Protein AF-A0A9D5RY29-F1 (afdb_monomer)

Foldseek 3Di:
DDDAQDWDADPNAIWGFNDWDQDPNKIKTFIWGPDPPIDTFIWIQDPVRDIGTDPDPVVVVVVVVVVVVVD

Structure (mmCIF, N/CA/C/O backbone):
data_AF-A0A9D5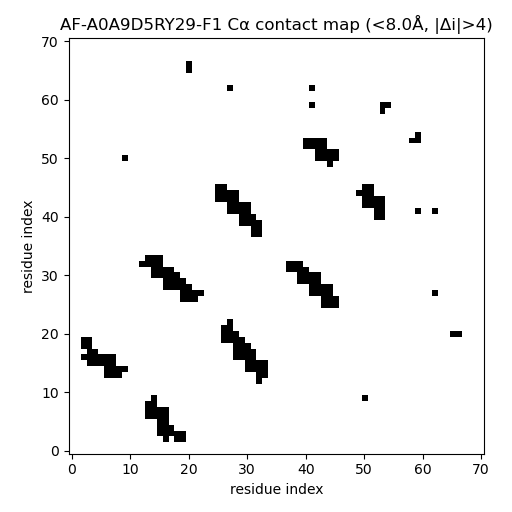RY29-F1
#
_entry.id   AF-A0A9D5RY29-F1
#
loop_
_atom_site.group_PDB
_atom_site.id
_atom_site.type_symbol
_atom_site.label_atom_id
_atom_site.label_alt_id
_atom_site.label_comp_id
_atom_site.label_asym_id
_ato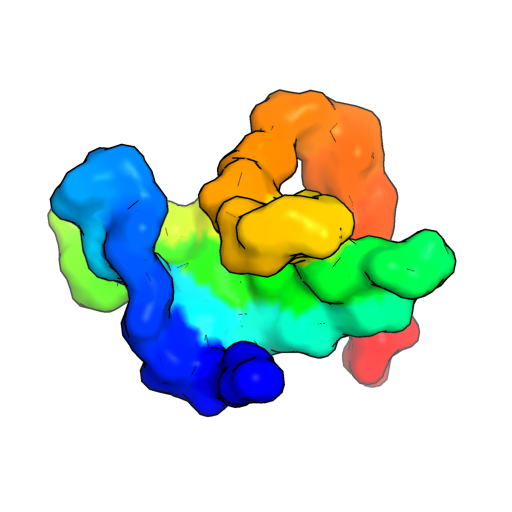m_site.label_entity_id
_atom_site.label_seq_id
_atom_site.pdbx_PDB_ins_code
_atom_site.Cartn_x
_atom_site.Cartn_y
_atom_site.Cartn_z
_atom_site.occupancy
_atom_site.B_iso_or_equiv
_atom_site.auth_seq_id
_atom_site.auth_comp_id
_atom_site.auth_asym_id
_atom_site.auth_atom_id
_atom_site.pdbx_PDB_model_num
ATOM 1 N N . MET A 1 1 ? 7.850 -12.114 -4.902 1.00 77.75 1 MET A N 1
ATOM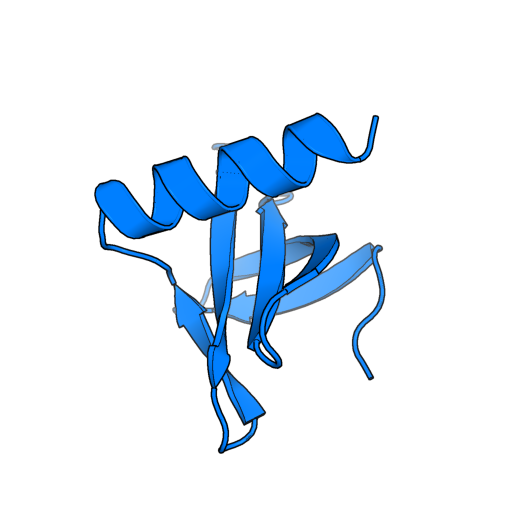 2 C CA . MET A 1 1 ? 7.281 -11.202 -5.914 1.00 77.75 1 MET A CA 1
ATOM 3 C C . MET A 1 1 ? 5.856 -10.971 -5.475 1.00 77.75 1 MET A C 1
ATOM 5 O O . MET A 1 1 ? 5.232 -11.965 -5.145 1.00 77.75 1 MET A O 1
ATOM 9 N N . TYR A 1 2 ? 5.428 -9.719 -5.346 1.00 89.00 2 TYR A N 1
ATOM 10 C CA . TYR A 1 2 ? 4.078 -9.409 -4.878 1.00 89.00 2 TYR A CA 1
ATOM 11 C C . TYR A 1 2 ? 3.122 -9.298 -6.060 1.00 89.00 2 TYR A C 1
ATOM 13 O O . TYR A 1 2 ? 3.540 -8.879 -7.143 1.00 89.00 2 TYR A O 1
ATOM 21 N N . GLU A 1 3 ? 1.854 -9.616 -5.835 1.00 94.00 3 GLU A N 1
ATOM 22 C CA . GLU A 1 3 ? 0.804 -9.563 -6.850 1.00 94.00 3 GLU A CA 1
ATOM 23 C C . GLU A 1 3 ? -0.442 -8.826 -6.342 1.00 94.00 3 GLU A C 1
ATOM 25 O O . GLU A 1 3 ? -0.730 -8.761 -5.145 1.00 94.00 3 GLU A O 1
ATOM 30 N N . ALA A 1 4 ? -1.199 -8.237 -7.269 1.00 93.69 4 ALA A N 1
ATOM 31 C CA . ALA A 1 4 ? -2.489 -7.649 -6.931 1.00 93.69 4 ALA A CA 1
ATOM 32 C C . ALA A 1 4 ? -3.458 -8.748 -6.458 1.00 93.69 4 ALA A C 1
ATOM 34 O O . ALA A 1 4 ? -3.569 -9.805 -7.075 1.00 93.69 4 ALA A O 1
ATOM 35 N N . GLY A 1 5 ? -4.177 -8.481 -5.371 1.00 95.06 5 GLY A N 1
ATOM 36 C CA . GLY A 1 5 ? -5.053 -9.430 -4.685 1.00 95.06 5 GLY A CA 1
ATOM 37 C C . GLY A 1 5 ? -4.398 -10.149 -3.505 1.00 95.06 5 GLY A C 1
ATOM 38 O O . GLY A 1 5 ? -5.118 -10.734 -2.697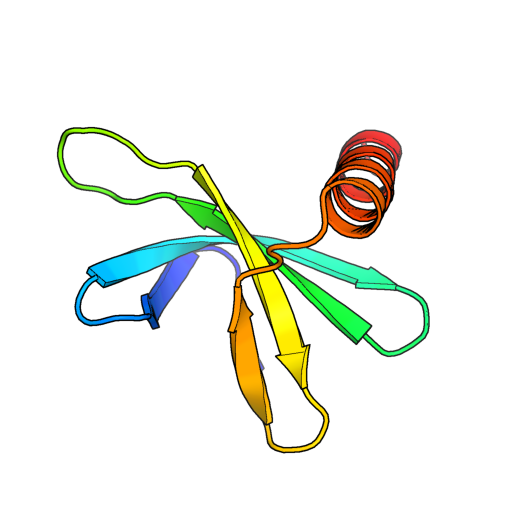 1.00 95.06 5 GLY A O 1
ATOM 39 N N . GLU A 1 6 ? -3.073 -10.080 -3.354 1.00 96.25 6 GLU A N 1
ATOM 40 C CA . GLU A 1 6 ? -2.398 -10.628 -2.176 1.00 96.25 6 GLU A CA 1
ATOM 41 C C . GLU A 1 6 ? -2.727 -9.832 -0.908 1.00 96.25 6 GLU A C 1
ATOM 43 O O . GLU A 1 6 ? -2.963 -8.621 -0.948 1.00 96.25 6 GLU A O 1
ATOM 48 N N . ILE A 1 7 ? -2.723 -10.532 0.229 1.00 95.12 7 ILE A N 1
ATOM 49 C CA . ILE A 1 7 ? -2.909 -9.942 1.555 1.00 95.12 7 ILE A CA 1
ATOM 50 C C . ILE A 1 7 ? -1.541 -9.752 2.203 1.00 95.12 7 ILE A C 1
ATOM 52 O O . ILE A 1 7 ? -0.742 -10.686 2.265 1.00 95.12 7 ILE A O 1
ATOM 56 N N . ILE A 1 8 ? -1.303 -8.554 2.731 1.00 93.56 8 ILE A N 1
ATOM 57 C CA . ILE A 1 8 ? -0.157 -8.235 3.580 1.00 93.56 8 ILE A CA 1
ATOM 58 C C . ILE A 1 8 ? -0.645 -7.702 4.926 1.00 93.56 8 ILE A C 1
ATOM 60 O O . ILE A 1 8 ? -1.618 -6.951 4.990 1.00 93.56 8 ILE A O 1
ATOM 64 N N . THR A 1 9 ? 0.046 -8.064 6.003 1.00 92.25 9 THR A N 1
ATOM 65 C CA . THR A 1 9 ? -0.266 -7.579 7.351 1.00 92.25 9 THR A CA 1
ATOM 66 C C . THR A 1 9 ? 0.703 -6.462 7.719 1.00 92.25 9 THR A C 1
ATOM 68 O O . THR A 1 9 ? 1.911 -6.683 7.786 1.00 92.25 9 THR A O 1
ATOM 71 N N . LEU A 1 10 ? 0.174 -5.263 7.965 1.00 90.12 10 LEU A N 1
ATOM 72 C CA . LEU A 1 10 ? 0.926 -4.085 8.403 1.00 90.12 10 LEU A CA 1
ATOM 73 C C . LEU A 1 10 ? 0.301 -3.560 9.692 1.00 90.12 10 LEU A C 1
ATOM 75 O O . LEU A 1 10 ? -0.913 -3.374 9.741 1.00 90.12 10 LEU A O 1
ATOM 79 N N . GLU A 1 11 ? 1.112 -3.312 10.723 1.00 87.56 11 GLU A N 1
ATOM 80 C CA . GLU A 1 11 ? 0.633 -2.785 12.016 1.00 87.56 11 GLU A CA 1
ATOM 81 C C . GLU A 1 11 ? -0.580 -3.571 12.562 1.00 87.56 11 GLU A C 1
ATOM 83 O O . GLU A 1 11 ? -1.598 -2.994 12.940 1.00 87.56 11 GLU A O 1
ATOM 88 N N . GLU A 1 12 ? -0.503 -4.909 12.528 1.00 89.31 12 GLU A N 1
ATOM 89 C CA . GLU A 1 12 ? -1.574 -5.820 12.982 1.00 89.31 12 GLU A CA 1
ATOM 90 C C . GLU A 1 12 ? -2.891 -5.720 12.186 1.00 89.31 12 GLU A C 1
ATOM 92 O O . GLU A 1 12 ? -3.923 -6.247 12.600 1.00 89.31 12 GLU A O 1
ATOM 97 N N . THR A 1 13 ? -2.874 -5.059 11.027 1.00 91.00 13 THR A N 1
ATOM 98 C CA . THR A 1 13 ? -4.028 -4.915 10.139 1.00 91.00 13 THR A CA 1
ATOM 99 C C . THR A 1 13 ? -3.741 -5.553 8.785 1.00 91.00 13 THR A C 1
ATOM 101 O O . THR A 1 13 ? -2.715 -5.282 8.162 1.00 91.00 13 THR A O 1
ATOM 104 N N . ASP A 1 14 ? -4.678 -6.364 8.301 1.00 93.75 14 ASP A N 1
ATOM 105 C CA . ASP A 1 14 ? -4.597 -6.961 6.970 1.00 93.75 14 ASP A CA 1
ATOM 106 C C . ASP A 1 14 ? -5.053 -5.977 5.888 1.00 93.75 14 ASP A C 1
ATOM 108 O O . ASP A 1 14 ? -6.146 -5.396 5.950 1.00 93.75 14 ASP A O 1
ATOM 112 N N . TYR A 1 15 ? -4.218 -5.835 4.863 1.00 95.81 15 TYR A N 1
ATOM 113 C CA . TYR A 1 15 ? -4.474 -5.040 3.674 1.00 95.81 15 TYR A CA 1
ATOM 114 C C . TYR A 1 15 ? -4.352 -5.901 2.423 1.00 95.81 15 TYR A C 1
ATOM 116 O O . TYR A 1 15 ? -3.476 -6.752 2.319 1.00 95.81 15 TYR A O 1
ATOM 124 N N . VAL A 1 16 ? -5.203 -5.629 1.442 1.00 96.75 16 VAL A N 1
ATOM 125 C CA . VAL A 1 16 ? -5.128 -6.207 0.103 1.00 96.75 16 VAL A CA 1
ATOM 126 C C . VAL A 1 16 ? -4.336 -5.274 -0.798 1.00 96.75 16 VAL A C 1
ATOM 128 O O . VAL A 1 16 ? -4.607 -4.068 -0.842 1.00 96.75 16 VAL A O 1
ATOM 131 N N . ILE A 1 17 ? -3.391 -5.841 -1.546 1.00 96.88 17 ILE A N 1
ATOM 132 C CA . ILE A 1 17 ? -2.688 -5.143 -2.618 1.00 96.88 17 ILE A CA 1
ATOM 133 C C . ILE A 1 17 ? -3.663 -4.936 -3.777 1.00 96.88 17 ILE A C 1
ATOM 135 O O . ILE A 1 17 ? -4.045 -5.875 -4.465 1.00 96.88 17 ILE A O 1
ATOM 139 N N . VAL A 1 18 ? -4.078 -3.696 -4.007 1.00 95.56 18 VAL A N 1
ATOM 140 C CA . VAL A 1 18 ? -4.961 -3.332 -5.125 1.00 95.56 18 VAL A CA 1
ATOM 141 C C . VAL A 1 18 ? -4.154 -3.150 -6.404 1.00 95.56 18 VAL A C 1
ATOM 143 O O . VAL A 1 18 ? -4.587 -3.550 -7.480 1.00 95.56 18 VAL A O 1
ATOM 146 N N . SER A 1 19 ? -2.988 -2.516 -6.292 1.00 95.44 19 SER A N 1
ATOM 147 C CA . SER A 1 19 ? -2.118 -2.229 -7.427 1.00 95.44 19 SER A CA 1
ATOM 148 C C . SER A 1 19 ? -0.669 -2.073 -6.980 1.00 95.44 19 SER A C 1
ATOM 150 O O . SER A 1 19 ? -0.393 -1.714 -5.830 1.00 95.44 19 SER A O 1
ATOM 152 N N . ILE A 1 20 ? 0.244 -2.340 -7.908 1.00 95.31 20 ILE A N 1
ATOM 153 C CA . ILE A 1 20 ? 1.691 -2.289 -7.715 1.00 95.31 20 ILE A CA 1
ATOM 154 C C . ILE A 1 20 ? 2.265 -1.342 -8.764 1.00 95.31 20 ILE A C 1
ATOM 156 O O . ILE A 1 20 ? 1.926 -1.426 -9.943 1.00 95.31 20 ILE A O 1
ATOM 160 N N . LEU A 1 21 ? 3.139 -0.440 -8.330 1.00 94.12 21 LEU A N 1
ATOM 161 C CA . LEU A 1 21 ? 3.852 0.496 -9.191 1.00 94.12 21 LEU A CA 1
ATOM 162 C C . LEU A 1 21 ? 5.351 0.356 -8.947 1.00 94.12 21 LEU A C 1
ATOM 164 O O . LEU A 1 21 ? 5.820 0.590 -7.839 1.00 94.12 21 LEU A O 1
ATOM 168 N N . GLU A 1 22 ? 6.118 0.071 -9.992 1.00 92.62 22 GLU A N 1
ATOM 169 C CA . GLU A 1 22 ? 7.576 0.177 -9.948 1.00 92.62 22 GLU A CA 1
ATOM 170 C C . GLU A 1 22 ? 8.011 1.528 -10.518 1.00 92.62 22 GLU A C 1
ATOM 172 O O . GLU A 1 22 ? 7.771 1.843 -11.685 1.00 92.62 22 GLU A O 1
ATOM 177 N N . CYS A 1 23 ? 8.644 2.359 -9.692 1.00 89.75 23 CYS A N 1
ATOM 178 C CA . CYS A 1 23 ? 9.119 3.673 -10.108 1.00 89.75 23 CYS A CA 1
ATOM 179 C C . CYS A 1 23 ? 10.473 3.969 -9.464 1.00 89.75 23 CYS A C 1
ATOM 181 O O . CYS A 1 23 ? 10.633 3.842 -8.256 1.00 89.75 23 CYS A O 1
ATOM 183 N N . ASN A 1 24 ? 11.463 4.361 -10.271 1.00 88.62 24 ASN A N 1
ATOM 184 C CA .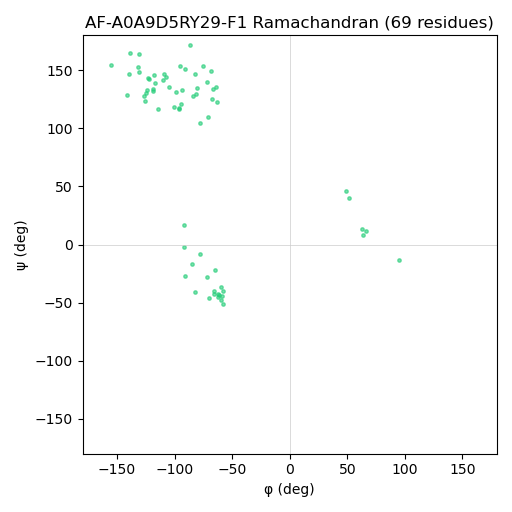 ASN A 1 24 ? 12.817 4.685 -9.802 1.00 88.62 24 ASN A CA 1
ATOM 185 C C . ASN A 1 24 ? 13.458 3.595 -8.923 1.00 88.62 24 ASN A C 1
ATOM 187 O O . ASN A 1 24 ? 14.152 3.908 -7.961 1.00 88.62 24 ASN A O 1
ATOM 191 N N . LYS A 1 25 ? 13.254 2.318 -9.279 1.00 88.25 25 LYS A N 1
ATOM 192 C CA . LYS A 1 25 ? 13.716 1.137 -8.519 1.00 88.25 25 LYS A CA 1
ATOM 193 C C . LYS A 1 25 ? 13.056 0.952 -7.146 1.00 88.25 25 LYS A C 1
ATOM 195 O O . LYS A 1 25 ? 13.507 0.112 -6.380 1.00 88.25 25 LYS A O 1
ATOM 200 N N . VAL A 1 26 ? 11.990 1.690 -6.855 1.00 91.50 26 VAL A N 1
ATOM 201 C CA . VAL A 1 26 ? 11.155 1.497 -5.668 1.00 91.50 26 VAL A CA 1
ATOM 202 C C . VAL A 1 26 ? 9.852 0.830 -6.095 1.00 91.50 26 VAL A C 1
ATOM 204 O O . VAL A 1 26 ? 9.241 1.225 -7.092 1.00 91.50 26 VAL A O 1
ATOM 207 N N . THR A 1 27 ? 9.421 -0.177 -5.339 1.00 94.94 27 THR A N 1
ATOM 208 C CA . THR A 1 27 ? 8.106 -0.804 -5.506 1.00 94.94 27 THR A CA 1
ATOM 209 C C . THR A 1 27 ? 7.123 -0.141 -4.549 1.00 94.94 27 THR A C 1
ATOM 211 O O . THR A 1 27 ? 7.319 -0.158 -3.336 1.00 94.94 27 THR A O 1
ATOM 214 N N . TYR A 1 28 ? 6.060 0.436 -5.093 1.00 95.81 28 TYR A N 1
ATOM 215 C CA . TYR A 1 28 ? 4.978 1.076 -4.360 1.00 95.81 28 TYR A CA 1
ATOM 216 C C . TYR A 1 28 ? 3.719 0.216 -4.411 1.00 95.81 28 TYR A C 1
ATOM 218 O O . TYR A 1 28 ? 3.406 -0.386 -5.439 1.00 95.81 28 TYR A O 1
ATOM 226 N N . PHE A 1 29 ? 2.964 0.219 -3.317 1.00 96.69 29 PHE A N 1
ATOM 227 C CA . PHE A 1 29 ? 1.721 -0.527 -3.176 1.00 96.69 29 PHE A CA 1
ATOM 228 C C . PHE A 1 29 ? 0.555 0.416 -2.918 1.00 96.69 29 PHE A C 1
ATOM 230 O O . PHE A 1 29 ? 0.631 1.293 -2.053 1.00 96.69 29 PHE A O 1
ATOM 237 N N . TYR A 1 30 ? -0.541 0.190 -3.637 1.00 96.25 30 TYR A N 1
ATOM 238 C CA . TYR A 1 30 ? -1.846 0.753 -3.322 1.00 96.25 30 TYR A CA 1
ATOM 239 C C . TYR A 1 30 ? -2.635 -0.281 -2.526 1.00 96.25 30 TYR A C 1
ATOM 241 O O . TYR A 1 30 ? -2.914 -1.366 -3.033 1.00 96.25 30 TYR A O 1
ATOM 249 N N . LEU A 1 31 ? -2.972 0.038 -1.280 1.00 96.31 31 LEU A N 1
ATOM 250 C CA . LEU A 1 31 ? -3.494 -0.919 -0.309 1.00 96.31 31 LEU A CA 1
ATOM 251 C C . LEU A 1 31 ? -4.908 -0.557 0.131 1.00 96.31 31 LEU A C 1
ATOM 253 O O . LEU A 1 31 ? -5.224 0.624 0.297 1.00 96.31 31 LEU A O 1
ATOM 257 N N . THR A 1 32 ? -5.739 -1.565 0.399 1.00 96.44 32 THR A N 1
ATOM 258 C CA . THR A 1 32 ? -7.059 -1.359 1.008 1.00 96.44 32 THR A CA 1
ATOM 259 C C . THR A 1 32 ? -7.403 -2.413 2.055 1.00 96.44 32 THR A C 1
ATOM 261 O O . THR A 1 32 ? -7.002 -3.565 1.925 1.00 96.44 32 THR A O 1
ATOM 264 N N . THR A 1 33 ? -8.140 -2.042 3.103 1.00 95.50 33 THR A N 1
ATOM 265 C CA . THR A 1 33 ? -8.686 -3.021 4.057 1.00 95.50 33 THR A CA 1
ATOM 266 C C . THR A 1 33 ? -9.972 -3.639 3.520 1.00 95.50 33 THR A C 1
ATOM 268 O O . THR A 1 33 ? -10.782 -2.966 2.887 1.00 95.50 33 THR A O 1
ATOM 271 N N . LEU A 1 34 ? -10.210 -4.910 3.850 1.00 88.44 34 LEU A N 1
ATOM 272 C CA . LEU A 1 34 ? -11.492 -5.574 3.571 1.00 88.44 34 LEU A CA 1
ATOM 273 C C . LEU A 1 34 ? -12.546 -5.323 4.660 1.00 88.44 34 LEU A C 1
ATOM 275 O O . LEU A 1 34 ? -13.737 -5.525 4.434 1.00 88.44 34 LEU A O 1
ATOM 279 N N . ASN A 1 35 ? -12.114 -4.862 5.834 1.00 86.50 35 ASN A N 1
ATOM 280 C CA . ASN A 1 35 ? -12.975 -4.632 6.989 1.00 86.50 35 ASN A CA 1
ATOM 281 C C . ASN A 1 35 ? -13.440 -3.175 7.067 1.00 86.50 35 ASN A C 1
ATOM 283 O O . ASN A 1 35 ? -12.751 -2.262 6.609 1.00 86.50 35 ASN A O 1
ATOM 287 N N . THR A 1 36 ? -14.597 -2.954 7.695 1.00 87.25 36 THR A N 1
ATOM 288 C CA . THR A 1 36 ? -15.116 -1.614 7.989 1.00 87.25 36 THR A CA 1
ATOM 289 C C . THR A 1 36 ? -14.456 -1.024 9.242 1.00 87.25 36 THR A C 1
ATOM 291 O O . THR A 1 36 ? -14.410 -1.711 10.263 1.00 87.25 36 THR A O 1
ATOM 294 N N . PRO A 1 37 ? -14.031 0.252 9.227 1.00 88.94 37 PRO A N 1
ATOM 295 C CA . PRO A 1 37 ? -14.084 1.180 8.096 1.00 88.94 37 PRO A CA 1
ATOM 296 C C . PRO A 1 37 ? -13.060 0.826 7.008 1.00 88.94 37 PRO A C 1
ATOM 298 O O . PRO A 1 37 ? -11.921 0.492 7.329 1.00 88.94 37 PRO A O 1
ATOM 301 N N . ILE A 1 38 ? -13.457 0.955 5.733 1.00 90.56 38 ILE A N 1
ATOM 302 C CA . ILE A 1 38 ? -12.534 0.782 4.603 1.00 90.56 38 ILE A CA 1
ATOM 303 C C . ILE A 1 38 ? -11.461 1.864 4.700 1.00 90.56 38 ILE A C 1
ATOM 305 O O . ILE A 1 38 ? -11.767 3.060 4.706 1.00 90.56 38 ILE A O 1
ATOM 309 N N . LYS A 1 39 ? -10.203 1.439 4.764 1.00 92.81 39 LYS A N 1
ATOM 310 C CA . LYS A 1 39 ? -9.034 2.310 4.696 1.00 92.81 39 LYS A CA 1
ATOM 311 C C . LYS A 1 39 ? -8.326 2.089 3.371 1.00 92.81 39 LYS A C 1
ATOM 313 O O . LYS A 1 39 ? -8.293 0.976 2.850 1.00 92.81 39 LYS A O 1
ATOM 318 N N . VAL A 1 40 ? -7.747 3.164 2.853 1.00 92.75 40 VAL A N 1
ATOM 319 C CA . VAL A 1 40 ? -6.893 3.152 1.668 1.00 92.75 40 VAL A CA 1
ATOM 320 C C . VA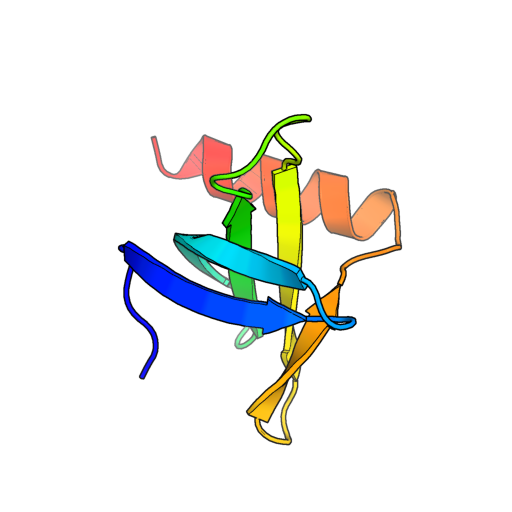L A 1 40 ? -5.583 3.826 2.026 1.00 92.75 40 VAL A C 1
ATOM 322 O O . VAL A 1 40 ? -5.586 4.935 2.567 1.00 92.75 40 VAL A O 1
ATOM 325 N N . LEU A 1 41 ? -4.476 3.148 1.745 1.00 94.25 41 LEU A N 1
ATOM 326 C CA . LEU A 1 41 ? -3.135 3.591 2.102 1.00 94.25 41 LEU A CA 1
ATOM 327 C C . LEU A 1 41 ? -2.160 3.330 0.957 1.00 94.25 41 LEU A C 1
ATOM 329 O O . LEU A 1 41 ? -2.441 2.580 0.022 1.00 94.25 41 LEU A O 1
ATOM 333 N N . LEU A 1 42 ? -1.002 3.970 1.058 1.00 96.12 42 LEU A N 1
ATOM 334 C CA . LEU A 1 42 ? 0.133 3.728 0.184 1.00 96.12 42 LEU A CA 1
ATOM 335 C C . LEU A 1 42 ? 1.275 3.200 1.030 1.00 96.12 42 LEU A C 1
ATOM 337 O O . LEU A 1 42 ? 1.521 3.713 2.124 1.00 96.12 42 LEU A O 1
ATOM 341 N N . ALA A 1 43 ? 1.973 2.214 0.498 1.00 96.31 43 ALA A N 1
ATOM 342 C CA . ALA A 1 43 ? 3.176 1.678 1.103 1.00 96.31 43 ALA A CA 1
ATOM 343 C C . ALA A 1 43 ? 4.292 1.588 0.066 1.00 96.31 43 ALA A C 1
ATOM 345 O O . ALA A 1 43 ? 4.044 1.663 -1.142 1.00 96.31 43 ALA A O 1
ATOM 346 N N . LYS A 1 44 ? 5.523 1.428 0.537 1.00 95.56 44 LYS A N 1
ATOM 347 C CA . LYS A 1 44 ? 6.682 1.160 -0.309 1.00 95.56 44 LYS A CA 1
ATOM 348 C C . LYS A 1 44 ? 7.473 -0.012 0.232 1.00 95.56 44 LYS A C 1
ATOM 350 O O . LYS A 1 44 ? 7.523 -0.227 1.439 1.00 95.56 44 LYS A O 1
ATOM 355 N N . LYS A 1 45 ? 8.087 -0.745 -0.685 1.00 94.94 45 LYS A N 1
ATOM 356 C CA . LYS A 1 45 ? 9.060 -1.780 -0.379 1.00 94.94 45 LYS A CA 1
ATOM 357 C C . LYS A 1 45 ? 10.434 -1.138 -0.197 1.00 94.94 45 LYS A C 1
ATOM 359 O O . LYS A 1 45 ? 10.882 -0.409 -1.084 1.00 94.94 45 LYS A O 1
ATOM 364 N N . ASN A 1 46 ? 11.086 -1.426 0.917 1.00 90.25 46 ASN A N 1
ATOM 365 C CA . ASN A 1 46 ? 12.464 -1.033 1.178 1.00 90.25 46 ASN A CA 1
ATOM 366 C C . ASN A 1 46 ? 13.457 -2.068 0.620 1.00 90.25 46 ASN A C 1
ATOM 368 O O . ASN A 1 46 ? 13.081 -3.163 0.193 1.00 90.25 46 ASN A O 1
ATOM 372 N N . ASP A 1 47 ? 14.744 -1.718 0.649 1.00 88.81 47 ASP A N 1
ATOM 373 C CA . ASP A 1 47 ? 15.837 -2.573 0.166 1.00 88.81 47 ASP A CA 1
ATOM 374 C C . ASP A 1 47 ? 16.004 -3.871 0.979 1.00 88.81 47 ASP A C 1
ATOM 376 O O . ASP A 1 47 ? 16.557 -4.847 0.476 1.00 88.81 47 ASP A O 1
ATOM 380 N N . ASP A 1 48 ? 15.522 -3.899 2.223 1.00 89.75 48 ASP A N 1
ATOM 381 C CA . ASP A 1 48 ? 15.540 -5.058 3.126 1.00 89.75 48 ASP A CA 1
ATOM 382 C C . ASP A 1 48 ? 14.270 -5.926 3.029 1.00 89.75 48 ASP A C 1
ATOM 384 O O . ASP A 1 48 ? 13.989 -6.725 3.921 1.00 89.75 48 ASP A O 1
ATOM 388 N N . ASP A 1 49 ? 13.498 -5.762 1.950 1.00 86.44 49 ASP A N 1
ATOM 389 C CA . ASP A 1 49 ? 12.210 -6.416 1.698 1.00 86.44 49 ASP A CA 1
ATOM 390 C C . ASP A 1 49 ? 11.087 -6.068 2.698 1.00 86.44 49 ASP A C 1
ATOM 392 O O . ASP A 1 49 ? 9.993 -6.632 2.607 1.00 86.44 49 ASP A O 1
ATOM 396 N N . THR A 1 50 ? 11.293 -5.100 3.600 1.00 90.94 50 THR A N 1
ATOM 397 C CA . THR A 1 50 ? 10.221 -4.594 4.472 1.00 90.94 50 THR A CA 1
ATOM 398 C C . THR A 1 50 ? 9.254 -3.686 3.710 1.00 90.94 50 THR A C 1
ATOM 400 O O . THR A 1 50 ? 9.606 -3.073 2.698 1.00 90.94 50 THR A O 1
ATOM 403 N N . ILE A 1 51 ? 8.006 -3.615 4.181 1.00 93.75 51 ILE A N 1
ATOM 404 C CA . ILE A 1 51 ? 6.972 -2.744 3.617 1.00 93.75 51 ILE A CA 1
ATOM 405 C C . ILE A 1 51 ? 6.608 -1.686 4.650 1.00 93.75 51 ILE A C 1
ATOM 407 O O . ILE A 1 51 ? 6.037 -2.008 5.690 1.00 93.75 51 ILE A O 1
ATOM 411 N N . ASP A 1 52 ? 6.865 -0.426 4.310 1.00 93.06 52 ASP A N 1
ATOM 412 C CA . ASP A 1 52 ? 6.561 0.718 5.163 1.00 93.06 52 ASP A CA 1
ATOM 413 C C . ASP A 1 52 ? 5.425 1.559 4.591 1.00 93.06 52 ASP A C 1
ATOM 415 O O . ASP A 1 52 ? 5.346 1.816 3.384 1.00 93.06 52 ASP A O 1
ATOM 419 N N . LEU A 1 53 ? 4.567 2.057 5.481 1.00 94.44 53 LEU A N 1
ATOM 420 C CA . LEU A 1 53 ? 3.537 3.023 5.123 1.00 94.44 53 LEU A CA 1
ATOM 421 C C . LEU A 1 53 ? 4.170 4.355 4.712 1.00 94.44 53 LEU A C 1
ATOM 423 O O . LEU A 1 53 ? 5.020 4.918 5.405 1.00 94.44 53 LEU A O 1
ATOM 427 N N . ILE A 1 54 ? 3.691 4.917 3.604 1.00 95.00 54 ILE A N 1
ATOM 428 C CA . ILE A 1 54 ? 4.112 6.244 3.167 1.00 95.00 54 ILE A CA 1
ATOM 429 C C . ILE A 1 54 ? 3.372 7.286 4.008 1.00 95.00 54 ILE A C 1
ATOM 431 O O . ILE A 1 54 ? 2.190 7.568 3.796 1.00 95.00 54 ILE A O 1
ATOM 435 N N . SER A 1 55 ? 4.087 7.888 4.954 1.00 89.94 55 SER A N 1
ATOM 436 C CA . SER A 1 55 ? 3.564 8.929 5.846 1.00 89.94 55 SER A CA 1
ATOM 437 C C . SER A 1 55 ? 3.754 10.350 5.302 1.00 89.94 55 SER A C 1
ATOM 439 O O . SER A 1 55 ? 2.948 11.234 5.602 1.00 89.94 55 SER A O 1
ATOM 441 N N . SER A 1 56 ? 4.773 10.581 4.463 1.00 94.31 56 SER A N 1
ATOM 442 C CA . SER A 1 56 ? 5.048 11.893 3.863 1.00 94.31 56 SER A CA 1
ATOM 443 C C . SER A 1 56 ? 3.955 12.297 2.874 1.00 94.31 56 SER A C 1
ATOM 445 O O . SER A 1 56 ? 3.668 11.577 1.918 1.00 94.31 56 SER A O 1
ATOM 447 N N . LYS A 1 57 ? 3.363 13.482 3.068 1.00 94.44 57 LYS A N 1
ATOM 448 C CA . LYS A 1 57 ? 2.343 14.025 2.159 1.00 94.44 57 LYS A CA 1
ATOM 449 C C . LYS A 1 57 ? 2.876 14.176 0.730 1.00 94.44 57 LYS A C 1
ATOM 451 O O . LYS A 1 57 ? 2.190 13.786 -0.207 1.00 94.44 57 LYS A O 1
ATOM 456 N N . GLU A 1 58 ? 4.088 14.705 0.583 1.00 95.44 58 GLU A N 1
ATOM 457 C CA . GLU A 1 58 ? 4.724 14.925 -0.720 1.00 95.44 58 GLU A CA 1
ATOM 458 C C . GLU A 1 58 ? 4.944 13.602 -1.465 1.00 95.44 58 GLU A C 1
ATOM 460 O O . GLU A 1 58 ? 4.588 13.474 -2.635 1.00 95.44 58 GLU A O 1
ATOM 465 N N . GLU A 1 59 ? 5.446 12.581 -0.765 1.00 93.88 59 GLU A N 1
ATOM 466 C CA . GLU A 1 59 ? 5.658 11.256 -1.353 1.00 93.88 59 GLU A CA 1
ATOM 467 C C . GLU A 1 59 ? 4.324 10.599 -1.734 1.00 93.88 59 GLU A C 1
ATOM 469 O O . GLU A 1 59 ? 4.202 10.032 -2.818 1.00 93.88 59 GLU A O 1
ATOM 474 N N . ARG A 1 60 ? 3.284 10.734 -0.899 1.00 93.88 60 ARG A N 1
ATOM 475 C CA . ARG A 1 60 ? 1.939 10.239 -1.231 1.00 93.88 60 ARG A CA 1
ATOM 476 C C . ARG A 1 60 ? 1.389 10.891 -2.495 1.00 93.88 60 ARG A C 1
ATOM 478 O O . ARG A 1 60 ? 0.874 10.185 -3.355 1.00 93.88 60 ARG A O 1
ATOM 485 N N . GLU A 1 61 ? 1.479 12.214 -2.612 1.00 94.62 61 GLU A N 1
ATOM 486 C CA . GLU A 1 61 ? 1.001 12.946 -3.791 1.00 94.62 61 GLU A CA 1
ATOM 487 C C . GLU A 1 61 ? 1.768 12.533 -5.053 1.00 94.62 61 GLU A C 1
ATOM 489 O O . GLU A 1 61 ? 1.152 12.272 -6.090 1.00 94.62 61 GLU A O 1
ATOM 494 N N . TYR A 1 62 ? 3.091 12.382 -4.945 1.00 93.38 62 TYR A N 1
ATOM 495 C CA . TYR A 1 62 ? 3.936 11.870 -6.021 1.00 93.38 62 TYR A CA 1
ATOM 496 C C . TYR A 1 62 ? 3.501 10.471 -6.482 1.00 93.38 62 TYR A C 1
ATOM 498 O O . TYR A 1 62 ? 3.270 10.251 -7.673 1.00 93.38 62 TYR A O 1
ATOM 506 N N . VAL A 1 63 ? 3.346 9.530 -5.546 1.00 93.75 63 VAL A N 1
ATOM 507 C CA . VAL A 1 63 ? 2.975 8.140 -5.847 1.00 93.75 63 VAL A CA 1
ATOM 508 C C . VAL A 1 63 ? 1.561 8.060 -6.432 1.00 93.75 63 VAL A C 1
ATOM 510 O O . VAL A 1 63 ? 1.349 7.373 -7.432 1.00 93.75 63 VAL A O 1
ATOM 513 N N . LEU A 1 64 ? 0.598 8.812 -5.885 1.00 92.88 64 LEU A N 1
ATOM 514 C CA . LEU A 1 64 ? -0.771 8.869 -6.417 1.00 92.88 64 LEU A 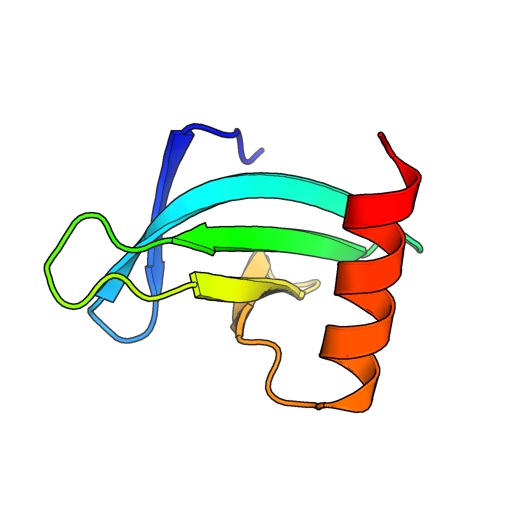CA 1
ATOM 515 C C . LEU A 1 64 ? -0.816 9.394 -7.848 1.00 92.88 64 LEU A C 1
ATOM 517 O O . LEU A 1 64 ? -1.521 8.831 -8.685 1.00 92.88 64 LEU A O 1
ATOM 521 N N . ALA A 1 65 ? -0.056 10.449 -8.148 1.00 93.06 65 ALA A N 1
ATOM 522 C CA . ALA A 1 65 ? 0.022 10.979 -9.503 1.00 93.06 65 ALA A CA 1
ATOM 523 C C . ALA A 1 65 ? 0.534 9.919 -10.492 1.00 93.06 65 ALA A C 1
ATOM 525 O O . ALA A 1 65 ? 0.038 9.838 -11.615 1.00 93.06 65 ALA A O 1
ATOM 526 N N . ARG A 1 66 ? 1.477 9.066 -10.068 1.00 92.75 66 ARG A N 1
ATOM 527 C CA . ARG A 1 66 ? 2.008 7.976 -10.898 1.00 92.75 66 ARG A CA 1
ATOM 528 C C . ARG A 1 66 ? 1.001 6.859 -11.129 1.00 92.75 66 ARG A C 1
ATOM 530 O O . ARG A 1 66 ? 0.821 6.475 -12.282 1.00 92.75 66 ARG A O 1
ATOM 537 N N . PHE A 1 67 ? 0.305 6.405 -10.087 1.00 90.00 67 PHE A N 1
ATOM 538 C CA . PHE A 1 67 ? -0.782 5.434 -10.248 1.00 90.00 67 PHE A CA 1
ATOM 539 C C . PHE A 1 67 ? -1.874 5.951 -11.197 1.00 90.00 67 PHE A C 1
ATOM 541 O O . PHE A 1 67 ? -2.341 5.203 -12.048 1.00 90.00 67 PHE A O 1
ATOM 548 N N . ASN A 1 68 ? -2.227 7.238 -11.117 1.00 86.50 68 ASN A N 1
ATOM 549 C CA . ASN A 1 68 ? -3.225 7.835 -12.007 1.00 86.50 68 ASN A CA 1
ATOM 550 C C . ASN A 1 68 ? -2.733 8.022 -13.449 1.00 86.50 68 ASN A C 1
ATOM 552 O O . ASN A 1 68 ? -3.550 8.015 -14.360 1.00 86.50 68 ASN A O 1
ATOM 556 N N . SER A 1 69 ? -1.425 8.193 -13.668 1.00 82.69 69 SER A N 1
ATOM 557 C CA . SER A 1 69 ? -0.843 8.370 -15.009 1.00 82.69 69 SER A CA 1
ATOM 558 C C . SER A 1 69 ? -0.700 7.078 -15.822 1.00 82.69 69 SER A C 1
ATOM 560 O O . SER A 1 69 ? -0.311 7.138 -16.984 1.00 82.69 69 SER A O 1
ATOM 562 N N . LEU A 1 70 ? -0.952 5.921 -15.201 1.00 65.12 70 LEU A N 1
ATOM 563 C CA . LEU A 1 70 ? -0.903 4.604 -15.846 1.00 65.12 70 LEU A CA 1
ATOM 564 C C . LEU A 1 70 ? -2.264 4.154 -16.412 1.00 65.12 70 LEU A C 1
ATOM 566 O O . LEU A 1 70 ? -2.326 3.086 -17.020 1.00 65.12 70 LEU A O 1
ATOM 570 N N . ASN A 1 71 ? -3.317 4.959 -16.226 1.00 51.00 71 ASN A N 1
ATOM 571 C CA . ASN A 1 71 ? -4.637 4.804 -16.849 1.00 51.00 71 ASN A CA 1
ATOM 572 C C . ASN A 1 71 ? -4.780 5.737 -18.055 1.00 51.00 71 ASN A C 1
ATOM 574 O O . ASN A 1 71 ? -5.500 5.348 -19.000 1.00 51.00 71 ASN A O 1
#

Secondary structure (DSSP, 8-state):
---TT-EEEETTEEEEEEEEEEETTEEEEEEE-SSSSP-EEEEEE-TTS-EEE---HHHHHHHHHHHHTT-

Solvent-accessible surface area (backbone atoms only — not comparable to full-atom values): 4327 Å² total; per-residue (Å²): 136,89,57,68,72,42,76,47,78,54,96,94,39,65,26,33,29,70,40,79,45,82,53,96,94,34,45,35,37,37,32,31,37,90,52,89,78,73,47,75,52,46,31,33,46,48,96,85,74,45,78,45,75,59,78,51,67,68,58,45,54,54,52,50,53,53,63,61,70,76,111

Nearest PDB structures (foldseek):
  3zm0-assembly1_A  TM=6.640E-01  e=5.120E+00  Homo sapiens
  5cs4-assembly3_B  TM=7.364E-01  e=5.414E+00  Saccharomyces cerevisiae S288C
  3zm1-assembly1_A  TM=6.478E-01  e=8.469E+00  Homo sapiens

Radius of gyration: 11.63 Å; Cα contacts (8 Å, |Δi|>4): 111; chains: 1; bounding box: 31×26×30 Å

Mean predicted aligned error: 3.49 Å

Sequence (71 aa):
MYEAGEIITLEETDYVIVSILECNKVTYFYLTTLNTPIKVLLAKKNDDDTIDLISSKEEREYVLARFNSLN

pLDDT: mean 91.49, std 6.82, range [51.0, 96.88]

=== Feature glossary ===
A reading guide for the features in this record.

Start from the sequence.

  · Sequence gives the chain of amino acids in standard one-letter code (A=alanine, C=cysteine, …, Y=tyrosine), read N→C. It is the only feature that is directly encoded by the gene; all structural features are derived from the folded form of this sequence.

Fold it, and you get atomic coordinates and the backbone conformation that goes with them.

  · The mmCIF table is the protein's shape written out atom by atom. For each backbone N, Cα, C, and carbonyl O, it records an (x, y, z) coordinate triple in Å plus the residue type, chain letter, and residue number.

  · Backbone dihedral angles. Every residue except chain termini has a φ (preceding-C → N → Cα → C) and a ψ (N → Cα → C → next-N). They are reported in degrees following the IUPAC sign convention. Secondary structure is essentially a statement about which (φ, ψ) basin each residue occupies.

  · DSSP 8-state secondary structure assigns each residue one of H (α-helix), G (3₁₀-helix), I (π-helix), E (extended β-strand), B (isolated β-bridge), T (hydrogen-bonded turn), S (bend), or '-' (coil). The assignment is computed from backbone hydrogen-bond geometry via the Kabsch–Sander algorithm.

  · P-SEA three-state annotation labels each residue as helix, strand, or coil based purely on the geometry of the Cα trace. It serves as a fallback when the full backbone (and thus DSSP) is unavailable.

Summarize the fold with a handful of shape descriptors and a per-residue structural alphabet.

  · Radius of gyration (Rg) is the root-mean-squar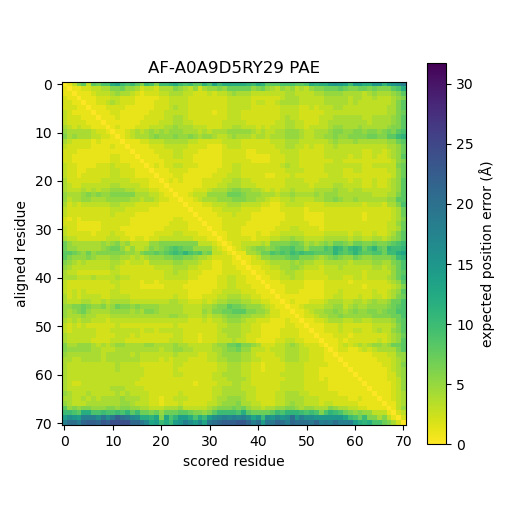e distance of Cα atoms from their centroid — a single number for overall size and compactness. A globular domain of N residues has Rg ≈ 2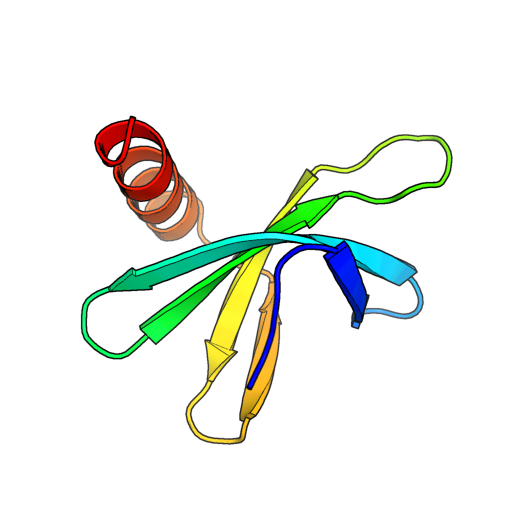.2·N^0.38 Å; an extended or disordered chain has a much larger Rg. The Cα contact count is the number of residue pairs whose Cα atoms are within 8 Å and are more than four positions apart in sequence — a standard proxy for tertiary packing density. The bounding box is the smallest axis-aligned box enclosing all Cα atoms.

  · Foldseek's 3Di representation compresses backbone geometry into a per-residue letter drawn from a learned twenty-state alphabet. It captures the tertiary interaction pattern around each residue — which residues are packed against it in space, regardless of where they are in sequence.

  · Accessible surface area quantifies burial. A residue with SASA near zero is packed into the hydrophobic core; one with SASA >100 Å² sits on the surface. Computed here via the Shrake–Rupley numerical algorithm with a 1.4 Å probe.

Ask how reliable the model is.

  · For AlphaFold models, the B-factor field carries pLDDT — the model's own estimate of local accuracy on a 0–100 scale. Regions with pLDDT<50 should be treated as essentially unmodeled; they often correspond to intrinsically disordered segments.

  · For experimental (PDB) structures, the B-factor (temperature factor) quantifies the positional spread of each atom in the crystal — a combination of thermal vibration and static disorder — in units of Å². High B-factors mark flexible loops or poorly resolved regions; low B-factors mark the rigid, well-ordered core.

  · PAE(i, j) answers: if I align the predicted and true structures on residue i, how far off (in Å) do I expect residue j to be? A block-diagonal PAE matrix with low values on the blocks and high values off-diagonal is the signature of a multi-domain protein with confidently predicted domains but uncertain inter-domain orientation.

Place it in context: what it resembles, what it is annotated as, and how it looks.

  · Structural nearest neighbors (via Foldseek easy-search vs the PDB). Reported per hit: target PDB id, E-value, and alignment TM-score. A TM-score above ~0.5 is the conventional threshold for 'same fold'.

  · Functional annotations link the protein to curated databases. InterPro entries identify conserved domains and families by matching the sequence against member-database signatures (Pfam, PROSITE, CDD, …). Gene Ontology (GO) terms describe molecular function, biological process, and cellular component in a controlled vocabulary. CATH places the structure in a hierarchical fold classification (Class/Architecture/Topology/Homologous-superfamily). The organism is the source species.

  · Plot images: a contact map (which residues are close in 3D, as an N×N binary image), a Ramachandran scatter (backbone torsion angles, revealing secondary-structure composition at a glance), and — for AlphaFold structures — a PAE heatmap (pairwise prediction confidence).

  · Structure images are PyMOL renders from six orthogonal camera directions. Cartoon representation draws helices as coils and strands as arrows; sticks shows the backbone as bonds; surface shows the solvent-excluded envelope. Rainbow coloring maps sequence position to hue (blue→red, N→C); chain coloring assigns a distinct color per polypeptide.